Protein AF-A0A0H5BNP8-F1 (afdb_monomer)

Solvent-accessible surface area (backbone atoms only — not comparable to full-atom values): 6324 Å² total; per-residue (Å²): 137,87,85,81,84,82,83,84,77,80,79,80,77,73,72,79,76,81,67,74,66,72,39,82,41,80,44,71,27,26,24,54,96,58,37,46,30,44,75,88,46,75,47,47,47,18,37,86,87,68,43,76,57,88,43,53,93,41,55,52,23,18,34,41,38,38,28,33,41,36,78,88,51,32,32,31,45,75,50,82,74,40,79,77,45,72,37,72,95,64,77,61,84,70,70,76,75,79,79,85,125

Radius of gyration: 22.6 Å; Cα contacts (8 Å, |Δi|>4): 167; chains: 1; bounding box: 43×27×84 Å

Sequence (101 aa):
MVRIALIVALGLQAGAADASGPVRKTYNGGVVDGADVAGRHIIRLLNRDGRPVDVSAFEGQRLRLIGDLLPGDNFIIVDRPLPLGPCAKGRPRVHPRPANA

pLDDT: mean 72.35, std 15.46, range [40.59, 89.12]

Nearest PDB structures (foldseek):
  8s8e-assembly1_i  TM=4.165E-01  e=3.833E+00  Saccharomyces cerevisiae S288C
  8p5d-assembly1_SB0  TM=2.636E-01  e=4.599E+00  Spraguea lophii 42_110

Foldseek 3Di:
DDDDDDDPPPPPPPPPPPADAWDWDWAKFAQAPQFTHDQQDTAQEAEPVRHGDGPVVRHQWIWTFTFTQDPPRYTYGPDDIDTPGGDPPPPRPPPPPPDDD

Structure (mmCIF, N/CA/C/O backbone):
data_AF-A0A0H5BNP8-F1
#
_entry.id   AF-A0A0H5BNP8-F1
#
loop_
_atom_site.group_PDB
_atom_site.id
_atom_site.type_symbol
_atom_site.label_atom_id
_atom_site.label_alt_id
_atom_site.label_comp_id
_atom_site.label_asym_id
_atom_site.label_entity_id
_atom_site.label_seq_id
_atom_site.pdbx_PDB_ins_code
_atom_site.Cartn_x
_atom_site.Cartn_y
_atom_site.Cartn_z
_atom_site.occupancy
_atom_site.B_iso_or_equiv
_atom_site.auth_seq_id
_atom_site.auth_comp_id
_atom_site.auth_asym_id
_atom_site.auth_atom_id
_atom_site.pdbx_PDB_model_num
ATOM 1 N N . MET A 1 1 ? 10.212 -9.246 -71.447 1.00 41.44 1 MET A N 1
ATOM 2 C CA . MET A 1 1 ? 11.147 -8.340 -70.743 1.00 41.44 1 MET A CA 1
ATOM 3 C C . MET A 1 1 ? 10.527 -7.989 -69.398 1.00 41.44 1 MET A C 1
ATOM 5 O O . MET A 1 1 ? 9.499 -7.327 -69.369 1.00 41.44 1 MET A O 1
ATOM 9 N N . VAL A 1 2 ? 11.062 -8.552 -68.313 1.00 40.59 2 VAL A N 1
ATOM 10 C CA . VAL A 1 2 ? 10.504 -8.476 -66.951 1.00 40.59 2 VAL A CA 1
ATOM 11 C C . VAL A 1 2 ? 10.993 -7.184 -66.288 1.00 40.59 2 VAL A C 1
ATOM 13 O O . VAL A 1 2 ? 12.197 -6.973 -66.192 1.00 40.59 2 VAL A O 1
ATOM 16 N N . ARG A 1 3 ? 10.081 -6.307 -65.850 1.00 43.12 3 ARG A N 1
ATOM 17 C CA . ARG A 1 3 ? 10.412 -5.121 -65.041 1.00 43.12 3 ARG A CA 1
ATOM 18 C C . ARG A 1 3 ? 10.259 -5.484 -63.566 1.00 43.12 3 ARG A C 1
ATOM 20 O O . ARG A 1 3 ? 9.141 -5.628 -63.083 1.00 43.12 3 ARG A O 1
ATOM 27 N N . ILE A 1 4 ? 11.389 -5.691 -62.894 1.00 49.81 4 ILE A N 1
ATOM 28 C CA . ILE A 1 4 ? 11.461 -5.986 -61.460 1.00 49.81 4 ILE A CA 1
ATOM 29 C C . ILE A 1 4 ? 11.403 -4.673 -60.669 1.00 49.81 4 ILE A C 1
ATOM 31 O O . ILE A 1 4 ? 11.958 -3.655 -61.076 1.00 49.81 4 ILE A O 1
ATOM 35 N N . ALA A 1 5 ? 10.650 -4.743 -59.576 1.00 56.66 5 ALA A N 1
ATOM 36 C CA . ALA A 1 5 ? 10.191 -3.688 -58.689 1.00 56.66 5 ALA A CA 1
ATOM 37 C C . ALA A 1 5 ? 11.291 -2.963 -57.895 1.00 56.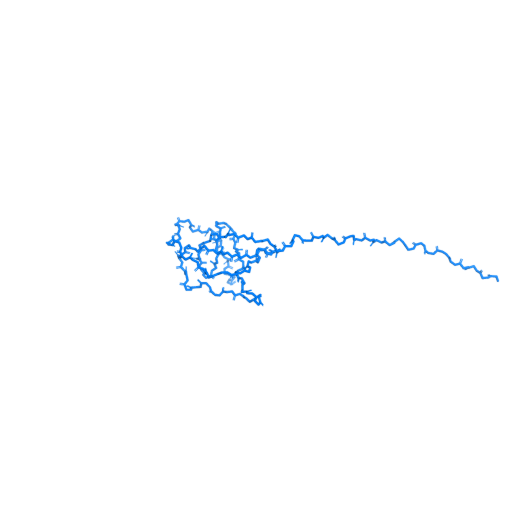66 5 ALA A C 1
ATOM 39 O O . ALA A 1 5 ? 12.371 -3.503 -57.671 1.00 56.66 5 ALA A O 1
ATOM 40 N N . LEU A 1 6 ? 10.936 -1.806 -57.326 1.00 47.22 6 LEU A N 1
ATOM 41 C CA . LEU A 1 6 ? 11.532 -1.351 -56.070 1.00 47.22 6 LEU A CA 1
ATOM 42 C C . LEU A 1 6 ? 10.471 -0.635 -55.218 1.00 47.22 6 LEU A C 1
ATOM 44 O O . LEU A 1 6 ? 10.189 0.544 -55.408 1.00 47.22 6 LEU A O 1
ATOM 48 N N . ILE A 1 7 ? 9.855 -1.372 -54.293 1.00 60.12 7 ILE A N 1
ATOM 49 C CA . ILE A 1 7 ? 9.033 -0.801 -53.220 1.00 60.12 7 ILE A CA 1
ATOM 50 C C . ILE A 1 7 ? 9.990 -0.521 -52.062 1.00 60.12 7 ILE A C 1
ATOM 52 O O . ILE A 1 7 ? 10.491 -1.447 -51.426 1.00 60.12 7 ILE A O 1
ATOM 56 N N . VAL A 1 8 ? 10.282 0.756 -51.819 1.00 55.66 8 VAL A N 1
ATOM 57 C CA . VAL A 1 8 ? 11.063 1.198 -50.659 1.00 55.66 8 VAL A CA 1
ATOM 58 C C . VAL A 1 8 ? 10.161 1.098 -49.431 1.00 55.66 8 VAL A C 1
ATOM 60 O O . VAL A 1 8 ? 9.313 1.955 -49.193 1.00 55.66 8 VAL A O 1
ATOM 63 N N . ALA A 1 9 ? 10.317 0.023 -48.661 1.00 57.22 9 ALA A N 1
ATOM 64 C CA . ALA A 1 9 ? 9.707 -0.094 -47.346 1.00 57.22 9 ALA A CA 1
ATOM 65 C C . ALA A 1 9 ? 10.467 0.820 -46.371 1.00 57.22 9 ALA A C 1
ATOM 67 O O . ALA A 1 9 ? 11.559 0.482 -45.914 1.00 57.22 9 ALA A O 1
ATOM 68 N N . LEU A 1 10 ? 9.908 1.997 -46.067 1.00 54.00 10 LEU A N 1
ATOM 69 C CA . LEU A 1 10 ? 10.365 2.800 -44.934 1.00 54.00 10 LEU A CA 1
ATOM 70 C C . LEU A 1 10 ? 10.021 2.045 -43.645 1.00 54.00 10 LEU A C 1
ATOM 72 O O . LEU A 1 10 ? 8.873 2.023 -43.203 1.00 54.00 10 LEU A O 1
ATOM 76 N N . GLY A 1 11 ? 11.034 1.410 -43.059 1.00 52.53 11 GLY A N 1
ATOM 77 C CA . GLY A 1 11 ? 10.964 0.827 -41.728 1.00 52.53 11 GLY A CA 1
ATOM 78 C C . GLY A 1 11 ? 10.760 1.925 -40.691 1.00 52.53 11 GLY A C 1
ATOM 79 O O . GLY A 1 11 ? 11.694 2.643 -40.338 1.00 52.53 11 GLY A O 1
ATOM 80 N N . LEU A 1 12 ? 9.530 2.048 -40.200 1.00 53.03 12 LEU A N 1
ATOM 81 C CA . LEU A 1 12 ? 9.204 2.840 -39.023 1.00 53.03 12 LEU A CA 1
ATOM 82 C C . LEU A 1 12 ? 9.775 2.106 -37.796 1.00 53.03 12 LEU A C 1
ATOM 84 O O . LEU A 1 12 ? 9.094 1.303 -37.163 1.00 53.03 12 LEU A O 1
ATOM 88 N N . GLN A 1 13 ? 11.054 2.324 -37.479 1.00 54.59 13 GLN A N 1
ATOM 89 C CA . GLN A 1 13 ? 11.604 1.907 -36.189 1.00 54.59 13 GLN A CA 1
ATOM 90 C C . GLN A 1 13 ? 11.084 2.864 -35.117 1.00 54.59 13 GLN A C 1
ATOM 92 O O . GLN A 1 13 ? 11.713 3.869 -34.789 1.00 54.59 13 GLN A O 1
ATOM 97 N N . ALA A 1 14 ? 9.903 2.554 -34.585 1.00 56.69 14 ALA A N 1
ATOM 98 C CA . ALA A 1 14 ? 9.486 3.064 -33.293 1.00 56.69 14 ALA A CA 1
ATOM 99 C C . ALA A 1 14 ? 10.447 2.477 -32.251 1.00 56.69 14 ALA A C 1
ATOM 101 O O . ALA A 1 14 ? 10.324 1.313 -31.872 1.00 56.69 14 ALA A O 1
ATOM 102 N N . GLY A 1 15 ? 11.457 3.254 -31.850 1.00 54.22 15 GLY A N 1
ATOM 103 C CA . GLY A 1 15 ? 12.282 2.909 -30.699 1.00 54.22 15 GLY A CA 1
ATOM 104 C C . GLY A 1 15 ? 11.360 2.653 -29.514 1.00 54.22 15 GLY A C 1
ATOM 105 O O . GLY A 1 15 ? 10.459 3.454 -29.256 1.00 54.22 15 GLY A O 1
ATOM 106 N N . ALA A 1 16 ? 11.535 1.511 -28.850 1.00 56.41 16 ALA A N 1
ATOM 107 C CA . ALA A 1 16 ? 10.821 1.214 -27.622 1.00 56.41 16 ALA A CA 1
ATOM 108 C C . ALA A 1 16 ? 11.059 2.385 -26.665 1.00 56.41 16 ALA A C 1
ATOM 110 O O . ALA A 1 16 ? 12.187 2.634 -26.248 1.00 56.41 16 ALA A O 1
ATOM 111 N N . ALA A 1 17 ? 10.014 3.159 -26.383 1.00 59.19 17 ALA A N 1
ATOM 112 C CA . ALA A 1 17 ? 10.071 4.104 -25.291 1.00 59.19 17 ALA A CA 1
ATOM 113 C C . ALA A 1 17 ? 10.248 3.252 -24.033 1.00 59.19 17 ALA A C 1
ATOM 115 O O . ALA A 1 17 ? 9.342 2.488 -23.694 1.00 59.19 17 ALA A O 1
ATOM 116 N N . ASP A 1 18 ? 11.417 3.326 -23.396 1.00 56.16 18 ASP A N 1
ATOM 117 C CA . ASP A 1 18 ? 11.649 2.764 -22.069 1.00 56.16 18 ASP A CA 1
ATOM 118 C C . ASP A 1 18 ? 10.632 3.404 -21.119 1.00 56.16 18 ASP A C 1
ATOM 120 O O . ASP A 1 18 ? 10.830 4.492 -20.572 1.00 56.16 18 ASP A O 1
ATOM 124 N N . ALA A 1 19 ? 9.470 2.766 -20.986 1.00 60.81 19 ALA A N 1
ATOM 125 C CA . ALA A 1 19 ? 8.485 3.135 -19.994 1.00 60.81 19 ALA A CA 1
ATOM 126 C C . ALA A 1 19 ? 9.182 3.043 -18.637 1.00 60.81 19 ALA A C 1
ATOM 128 O O . ALA A 1 19 ? 9.784 2.014 -18.330 1.00 60.81 19 ALA A O 1
ATOM 129 N N . SER A 1 20 ? 9.127 4.132 -17.860 1.00 65.75 20 SER A N 1
ATOM 130 C CA . SER A 1 20 ? 9.719 4.232 -16.523 1.00 65.75 20 SER A CA 1
ATOM 131 C C . SER A 1 20 ? 9.548 2.914 -15.768 1.00 65.75 20 SER A C 1
ATOM 133 O O . SER A 1 20 ? 8.425 2.538 -15.425 1.00 65.75 20 SER A O 1
ATOM 135 N N . GLY A 1 21 ? 10.658 2.209 -15.539 1.00 68.81 21 GLY A N 1
ATOM 136 C CA . GLY A 1 21 ? 10.663 0.951 -14.802 1.00 68.81 21 GLY A CA 1
ATOM 137 C C . GLY A 1 21 ? 10.161 1.122 -13.361 1.00 68.81 21 GLY A C 1
ATOM 138 O O . GLY A 1 21 ? 9.937 2.250 -12.908 1.00 68.81 21 GLY A O 1
ATOM 139 N N . PRO A 1 22 ? 9.986 0.016 -12.618 1.00 76.38 22 PRO A N 1
ATOM 140 C CA . PRO A 1 22 ? 9.534 0.052 -11.230 1.00 76.38 22 PRO A CA 1
ATOM 141 C C . PRO A 1 22 ? 10.413 0.970 -10.376 1.00 76.38 22 PRO A C 1
ATOM 143 O O . PRO A 1 22 ? 11.637 0.825 -10.357 1.00 76.38 22 PRO A O 1
ATOM 146 N N . VAL A 1 23 ? 9.801 1.906 -9.646 1.00 82.56 23 VAL A N 1
ATOM 147 C CA . VAL A 1 23 ? 10.540 2.841 -8.787 1.00 82.56 23 VAL A CA 1
ATOM 148 C C . VAL A 1 23 ? 10.285 2.521 -7.323 1.00 82.56 23 VAL A C 1
ATOM 150 O O . VAL A 1 23 ? 9.165 2.672 -6.832 1.00 82.56 23 VAL A O 1
ATOM 153 N N . ARG A 1 24 ? 11.347 2.161 -6.593 1.00 84.75 24 ARG A N 1
ATOM 154 C CA . ARG A 1 24 ? 11.292 1.975 -5.138 1.00 84.75 24 ARG A CA 1
ATOM 155 C C . ARG A 1 24 ? 10.892 3.286 -4.466 1.00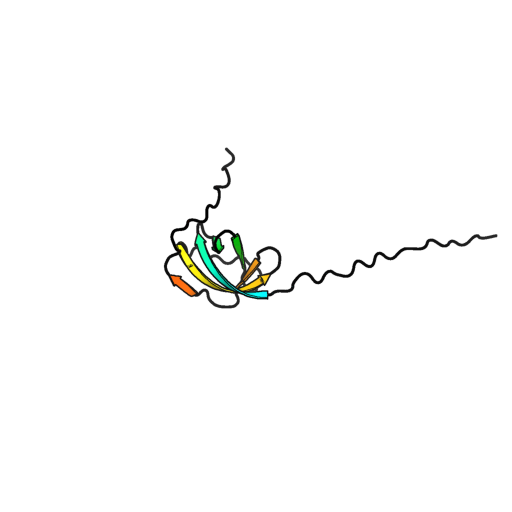 84.75 24 ARG A C 1
ATOM 157 O O . ARG A 1 24 ? 11.601 4.292 -4.568 1.00 84.75 24 ARG A O 1
ATOM 164 N N . LYS A 1 25 ? 9.769 3.284 -3.755 1.00 84.31 25 LYS A N 1
ATOM 165 C CA . LYS A 1 25 ? 9.248 4.444 -3.030 1.00 84.31 25 LYS A CA 1
ATOM 166 C C . LYS A 1 25 ? 8.780 4.044 -1.636 1.00 84.31 25 LYS A C 1
ATOM 168 O O . LYS A 1 25 ? 8.272 2.951 -1.401 1.00 84.31 25 LYS A O 1
ATOM 173 N N . THR A 1 26 ? 8.958 4.973 -0.702 1.00 84.12 26 THR A N 1
ATOM 174 C CA . THR A 1 26 ? 8.184 4.975 0.540 1.00 84.12 26 THR A CA 1
ATOM 175 C C . THR A 1 26 ? 6.939 5.800 0.292 1.00 84.12 26 THR A C 1
ATOM 177 O O . THR A 1 26 ? 7.014 6.908 -0.241 1.00 84.12 26 THR A O 1
ATOM 180 N N . TYR A 1 27 ? 5.811 5.259 0.699 1.00 77.12 27 TYR A N 1
ATOM 181 C CA . TYR A 1 27 ? 4.507 5.822 0.470 1.00 77.12 27 TYR A CA 1
ATOM 182 C C . TYR A 1 27 ? 3.758 5.923 1.801 1.00 77.12 27 TYR A C 1
ATOM 184 O O . TYR A 1 27 ? 3.819 5.009 2.618 1.00 77.12 27 TYR A O 1
ATOM 192 N N . ASN A 1 28 ? 3.083 7.050 2.037 1.00 84.50 28 ASN A N 1
ATOM 193 C CA . ASN A 1 28 ? 2.318 7.281 3.262 1.00 84.50 28 ASN A CA 1
ATOM 194 C C . ASN A 1 28 ? 0.877 7.654 2.898 1.00 84.50 28 ASN A C 1
ATOM 196 O O . ASN A 1 28 ? 0.620 8.814 2.560 1.00 84.50 28 ASN A O 1
ATOM 200 N N . GLY A 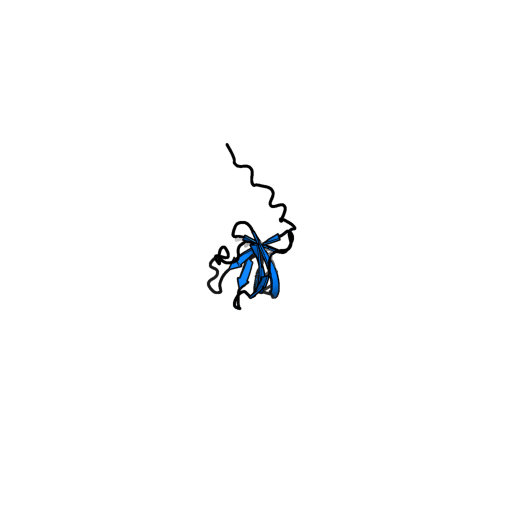1 29 ? -0.036 6.691 2.990 1.00 81.88 29 GLY A N 1
ATOM 201 C CA . GLY A 1 29 ? -1.455 6.837 2.659 1.00 81.88 29 GLY A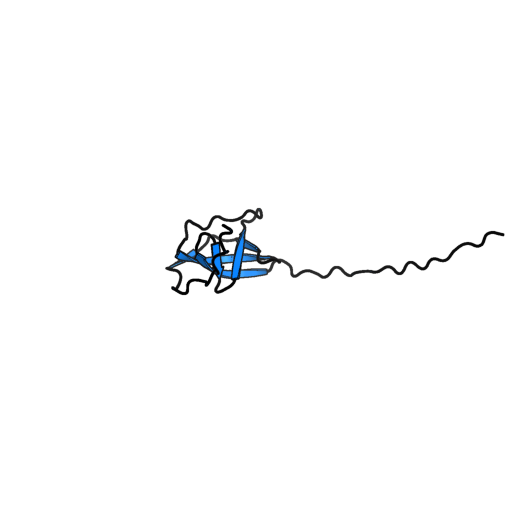 CA 1
ATOM 202 C C . GLY A 1 29 ? -2.351 6.662 3.879 1.00 81.88 29 GLY A C 1
ATOM 203 O O . GLY A 1 29 ? -1.901 6.231 4.939 1.00 81.88 29 GLY A O 1
ATOM 204 N N . GLY A 1 30 ? -3.606 7.069 3.757 1.00 84.56 30 GLY A N 1
ATOM 205 C CA . GLY A 1 30 ? -4.671 6.748 4.698 1.00 84.56 30 GLY A CA 1
ATOM 206 C C . GLY A 1 30 ? -5.647 5.777 4.063 1.00 84.56 30 GLY A C 1
ATOM 207 O O . GLY A 1 30 ? -5.993 5.956 2.899 1.00 84.56 30 GLY A O 1
ATOM 208 N N . VAL A 1 31 ? -6.106 4.781 4.813 1.00 84.31 31 VAL A N 1
ATOM 209 C CA . VAL A 1 31 ? -7.120 3.850 4.313 1.00 84.31 31 VAL A CA 1
ATOM 210 C C . VAL A 1 31 ? -8.509 4.424 4.566 1.00 84.31 31 VAL A C 1
ATOM 212 O O . VAL A 1 31 ? -8.847 4.755 5.707 1.00 84.31 31 VAL A O 1
ATOM 215 N N . VAL A 1 32 ? -9.279 4.578 3.491 1.00 77.12 32 VAL A N 1
ATOM 216 C CA . VAL A 1 32 ? -10.647 5.102 3.487 1.00 77.12 32 VAL A CA 1
ATOM 217 C C . VAL A 1 32 ? -11.486 4.276 2.517 1.00 77.12 32 VAL A C 1
ATOM 219 O O . VAL A 1 32 ? -11.101 4.106 1.360 1.00 77.12 32 VAL A O 1
ATOM 222 N N . ASP A 1 33 ? -12.635 3.786 2.977 1.00 74.75 33 ASP A N 1
ATOM 223 C CA . ASP A 1 33 ? -13.569 2.961 2.200 1.00 74.75 33 ASP A CA 1
ATOM 224 C C . ASP A 1 33 ? -12.896 1.703 1.606 1.00 74.75 33 ASP A C 1
ATOM 226 O O . ASP A 1 33 ? -13.185 1.288 0.482 1.00 74.75 33 ASP A O 1
ATOM 230 N N . GLY A 1 34 ? -11.951 1.099 2.341 1.00 70.06 34 GLY A N 1
ATOM 231 C CA . GLY A 1 34 ? -11.186 -0.071 1.892 1.00 70.06 34 GLY A CA 1
ATOM 232 C C . GLY A 1 34 ? -10.147 0.215 0.801 1.00 70.06 34 GLY A C 1
ATOM 233 O O . GLY A 1 34 ? -9.540 -0.721 0.279 1.00 70.06 34 GLY A O 1
ATOM 234 N N . ALA A 1 35 ? -9.915 1.484 0.459 1.00 74.06 35 ALA A N 1
ATOM 235 C CA . ALA A 1 35 ? -8.882 1.912 -0.473 1.00 74.06 35 ALA A CA 1
ATOM 236 C C . ALA A 1 35 ? -7.796 2.710 0.248 1.00 74.06 35 ALA A C 1
ATOM 238 O O . ALA A 1 35 ? -8.070 3.515 1.135 1.00 74.06 35 ALA A O 1
ATOM 239 N N . ASP A 1 36 ? -6.548 2.522 -0.164 1.00 73.81 36 ASP A N 1
ATOM 240 C CA . ASP A 1 36 ? -5.458 3.359 0.309 1.00 73.81 36 ASP A CA 1
ATOM 241 C C . ASP A 1 36 ? -5.375 4.656 -0.521 1.00 73.81 36 ASP A C 1
ATOM 243 O O . ASP A 1 36 ? -5.356 4.652 -1.758 1.00 73.81 36 ASP A O 1
ATOM 247 N N . VAL A 1 37 ? -5.361 5.785 0.189 1.00 70.94 37 VAL A N 1
ATOM 248 C CA . VAL A 1 37 ? -5.396 7.130 -0.380 1.00 70.94 37 VAL A CA 1
ATOM 249 C C . VAL A 1 37 ? -4.217 7.959 0.119 1.00 70.94 37 VAL A C 1
ATOM 251 O O . VAL A 1 37 ? -4.141 8.328 1.294 1.00 70.94 37 VAL A O 1
ATOM 254 N N . ALA A 1 38 ? -3.326 8.367 -0.783 1.00 67.12 38 ALA A N 1
ATOM 255 C CA . ALA A 1 38 ? -2.318 9.386 -0.496 1.00 67.12 38 ALA A CA 1
ATOM 256 C C . ALA A 1 38 ? -2.799 10.739 -0.978 1.00 67.12 38 ALA A C 1
ATOM 258 O O . ALA A 1 38 ? -2.673 11.117 -2.149 1.00 67.12 38 ALA A O 1
ATOM 259 N N . GLY A 1 39 ? -3.322 11.514 -0.035 1.00 66.94 39 GLY A N 1
ATOM 260 C CA . GLY A 1 39 ? -3.809 12.855 -0.312 1.00 66.94 39 GLY A CA 1
ATOM 261 C C . GLY A 1 39 ? -5.014 12.829 -1.251 1.00 66.94 39 GLY A C 1
ATOM 262 O O . GLY A 1 39 ? -6.144 12.728 -0.787 1.00 66.94 39 GLY A O 1
ATOM 263 N N . ARG A 1 40 ? -4.779 12.972 -2.563 1.00 64.00 40 ARG A N 1
ATOM 264 C CA . ARG A 1 40 ?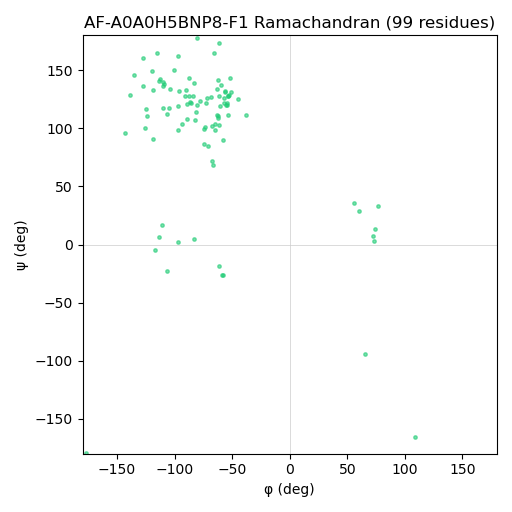 -5.826 13.052 -3.604 1.00 64.00 40 ARG A CA 1
ATOM 265 C C . ARG A 1 40 ? -5.809 11.911 -4.624 1.00 64.00 40 ARG A C 1
ATOM 267 O O . ARG A 1 40 ? -6.699 11.877 -5.465 1.00 64.00 40 ARG A O 1
ATOM 274 N N . HIS A 1 41 ? -4.826 11.016 -4.569 1.00 69.31 41 HIS A N 1
ATOM 275 C CA . HIS A 1 41 ? -4.708 9.910 -5.519 1.00 69.31 41 HIS A CA 1
ATOM 276 C C . HIS A 1 41 ? -5.002 8.588 -4.818 1.00 69.31 41 HIS A C 1
ATOM 278 O O . HIS A 1 41 ? -4.549 8.364 -3.694 1.00 69.31 41 HIS A O 1
ATOM 284 N N . ILE A 1 42 ? -5.777 7.742 -5.493 1.00 76.75 42 ILE A N 1
ATOM 285 C CA . ILE A 1 42 ? -6.041 6.368 -5.076 1.00 76.75 42 ILE A CA 1
ATOM 286 C C . ILE A 1 42 ? -4.952 5.512 -5.707 1.00 76.75 42 ILE A C 1
ATOM 288 O O . ILE A 1 42 ? -4.813 5.512 -6.929 1.00 76.75 42 ILE A O 1
ATOM 292 N N . ILE A 1 43 ? -4.184 4.806 -4.882 1.00 79.94 43 ILE A N 1
ATOM 293 C CA . ILE A 1 43 ? -3.134 3.908 -5.360 1.00 79.94 43 ILE A CA 1
ATOM 294 C C . ILE A 1 43 ? -3.618 2.472 -5.226 1.00 79.94 43 ILE A C 1
ATOM 296 O O . ILE A 1 43 ? -4.140 2.064 -4.186 1.00 79.94 43 ILE A O 1
ATOM 300 N N . ARG A 1 44 ? -3.428 1.675 -6.280 1.00 84.69 44 ARG A N 1
ATOM 301 C CA . ARG A 1 44 ? -3.766 0.256 -6.240 1.00 84.69 44 ARG A CA 1
ATOM 302 C C . ARG A 1 44 ? -2.640 -0.521 -5.577 1.00 84.69 44 ARG A C 1
ATOM 304 O O . ARG A 1 44 ? -1.580 -0.722 -6.164 1.00 84.69 44 ARG A O 1
ATOM 311 N N . LEU A 1 45 ? -2.884 -0.971 -4.354 1.00 86.31 45 LEU A N 1
ATOM 312 C CA . LEU A 1 45 ? -1.930 -1.781 -3.609 1.00 86.31 45 LEU A CA 1
ATOM 313 C C . LEU A 1 45 ? -1.950 -3.227 -4.095 1.00 86.31 45 LEU A C 1
ATOM 315 O O . LEU A 1 45 ? -2.995 -3.879 -4.079 1.00 86.31 45 LEU A O 1
ATOM 319 N N . LEU A 1 46 ? -0.788 -3.722 -4.509 1.00 88.88 46 LEU A N 1
ATOM 320 C CA . LEU A 1 46 ? -0.581 -5.081 -4.989 1.00 88.88 46 LEU A CA 1
ATOM 321 C C . LEU A 1 46 ? 0.434 -5.812 -4.103 1.00 88.88 46 LEU A C 1
ATOM 323 O O . LEU A 1 46 ? 1.355 -5.208 -3.552 1.00 88.88 46 LEU A O 1
ATOM 327 N N . ASN A 1 47 ? 0.289 -7.126 -3.973 1.00 88.06 47 ASN A N 1
ATOM 328 C CA . ASN A 1 47 ? 1.318 -7.984 -3.399 1.00 88.06 47 ASN A CA 1
ATOM 329 C C . ASN A 1 47 ? 2.403 -8.290 -4.456 1.00 88.06 47 ASN A C 1
ATOM 331 O O . ASN A 1 47 ? 2.288 -7.887 -5.616 1.00 88.06 47 ASN A O 1
ATOM 335 N N . ARG A 1 48 ? 3.454 -9.032 -4.081 1.00 86.06 48 ARG A N 1
ATOM 336 C CA . ARG A 1 48 ? 4.506 -9.451 -5.033 1.00 86.06 48 ARG A CA 1
ATOM 337 C C . ARG A 1 48 ? 3.991 -10.272 -6.216 1.00 86.06 48 ARG A C 1
ATOM 339 O O . ARG A 1 48 ? 4.611 -10.232 -7.271 1.00 86.06 48 ARG A O 1
ATOM 346 N N . ASP A 1 49 ? 2.876 -10.978 -6.054 1.00 87.50 49 ASP A N 1
ATOM 347 C CA . ASP A 1 49 ? 2.234 -11.759 -7.117 1.00 87.50 49 ASP A CA 1
ATOM 348 C C . ASP A 1 49 ? 1.326 -10.902 -8.020 1.00 87.50 49 ASP A C 1
ATOM 350 O O . ASP A 1 49 ? 0.614 -11.436 -8.870 1.00 87.50 49 ASP A O 1
ATOM 354 N N . GLY A 1 50 ? 1.292 -9.578 -7.819 1.00 85.19 50 GLY A N 1
ATOM 355 C CA . GLY A 1 50 ? 0.444 -8.654 -8.573 1.00 85.19 50 GLY A CA 1
ATOM 356 C C . GLY A 1 50 ? -1.041 -8.714 -8.198 1.00 85.19 50 GLY A C 1
ATOM 357 O O . GLY A 1 50 ? -1.879 -8.177 -8.921 1.00 85.19 50 GLY A O 1
ATOM 358 N N . ARG A 1 51 ? -1.397 -9.364 -7.086 1.00 88.12 51 ARG A N 1
ATOM 359 C CA . ARG A 1 51 ? -2.777 -9.447 -6.590 1.00 88.12 51 ARG A CA 1
ATOM 360 C C . ARG A 1 51 ? -3.110 -8.252 -5.702 1.00 88.12 51 ARG A C 1
ATOM 362 O O . ARG A 1 51 ? -2.247 -7.836 -4.931 1.00 88.12 51 ARG A O 1
ATOM 369 N N . PRO A 1 52 ? -4.346 -7.726 -5.758 1.00 87.69 52 PRO A N 1
ATOM 370 C CA . PRO A 1 52 ? -4.763 -6.641 -4.882 1.00 87.69 52 PRO A CA 1
ATOM 371 C C . PRO A 1 52 ? -4.651 -7.049 -3.413 1.00 87.69 52 PRO A C 1
ATOM 373 O O . PRO A 1 52 ? -5.008 -8.167 -3.037 1.00 87.69 52 PRO A O 1
ATOM 376 N N . VAL A 1 53 ? -4.141 -6.133 -2.597 1.00 85.31 53 VAL A N 1
ATOM 377 C CA . VAL A 1 53 ? -4.035 -6.303 -1.147 1.00 85.31 53 VAL A CA 1
ATOM 378 C C . VAL A 1 53 ? -5.291 -5.748 -0.497 1.00 85.31 53 VAL A C 1
ATOM 380 O O . VAL A 1 53 ? -5.656 -4.599 -0.738 1.00 85.31 53 VAL A O 1
ATOM 383 N N . ASP A 1 54 ? -5.925 -6.561 0.344 1.00 85.00 54 ASP A N 1
ATOM 384 C CA . ASP A 1 54 ? -6.996 -6.090 1.212 1.00 85.00 54 ASP A CA 1
ATOM 385 C C . ASP A 1 54 ? -6.405 -5.243 2.344 1.00 85.00 54 ASP A C 1
ATOM 387 O O . ASP A 1 54 ? -5.539 -5.700 3.095 1.00 85.00 54 ASP A O 1
ATOM 391 N N . VAL A 1 55 ? -6.847 -3.989 2.438 1.00 83.38 55 VAL A N 1
ATOM 392 C CA . VAL A 1 55 ? -6.401 -3.046 3.474 1.00 83.38 55 VAL A CA 1
ATOM 393 C C . VAL A 1 55 ? -7.509 -2.659 4.444 1.00 83.38 55 VAL A C 1
ATOM 395 O O . VAL A 1 55 ? -7.274 -1.838 5.326 1.00 83.38 55 VAL A O 1
ATOM 398 N N . SER A 1 56 ? -8.684 -3.288 4.359 1.00 82.50 56 SER A N 1
ATOM 399 C CA . SER A 1 56 ? -9.825 -3.003 5.236 1.00 82.50 56 SER A CA 1
ATOM 400 C C . SER A 1 56 ? -9.506 -3.193 6.722 1.00 82.50 56 SER A C 1
ATOM 402 O O . SER A 1 56 ? -10.075 -2.509 7.568 1.00 82.50 56 SER A O 1
ATOM 404 N N . ALA A 1 57 ? -8.539 -4.052 7.062 1.00 84.25 57 ALA A N 1
ATOM 405 C CA . ALA A 1 57 ? -8.042 -4.203 8.434 1.00 84.25 57 ALA A CA 1
ATOM 406 C C . ALA A 1 57 ? -7.400 -2.925 9.018 1.00 84.25 57 ALA A C 1
ATOM 408 O O . ALA A 1 57 ? -7.249 -2.809 10.234 1.00 84.25 57 ALA A O 1
ATOM 409 N N . PHE A 1 58 ? -7.021 -1.973 8.166 1.00 85.00 58 PHE A N 1
ATOM 410 C CA . PHE A 1 58 ? -6.376 -0.714 8.530 1.00 85.00 58 PHE A CA 1
ATOM 411 C C . PHE A 1 58 ? -7.283 0.501 8.295 1.00 85.00 58 PHE A C 1
ATOM 413 O O . PHE A 1 58 ? -6.793 1.628 8.248 1.00 85.00 58 PHE A O 1
ATOM 420 N N . GLU A 1 59 ? -8.593 0.292 8.142 1.00 84.62 59 GLU A N 1
ATOM 421 C CA . GLU A 1 59 ? -9.567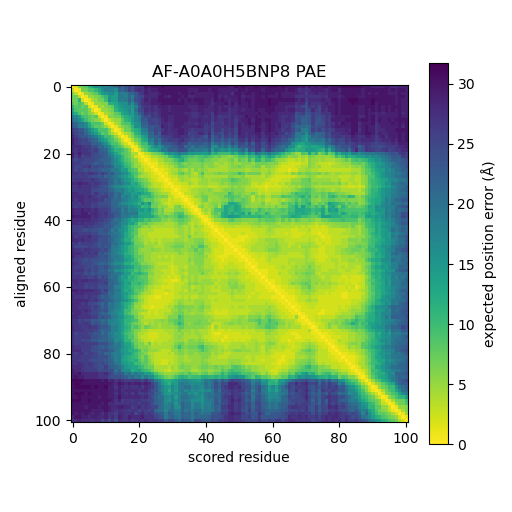 1.357 7.898 1.00 84.62 59 GLU A CA 1
ATOM 422 C C . GLU A 1 59 ? -9.433 2.502 8.917 1.00 84.62 59 GLU A C 1
ATOM 424 O O . GLU A 1 59 ? -9.337 2.292 10.131 1.00 84.62 59 GLU A O 1
ATOM 429 N N . GLY A 1 60 ? -9.387 3.740 8.419 1.00 84.44 60 GLY A N 1
ATOM 430 C CA . GLY A 1 60 ? -9.203 4.932 9.246 1.00 84.44 60 GLY A CA 1
ATOM 431 C C . GLY A 1 60 ? -7.788 5.112 9.805 1.00 84.44 60 GLY A C 1
ATOM 432 O O . GLY A 1 60 ? -7.546 6.074 10.541 1.00 84.44 60 GLY A O 1
ATOM 433 N N . GLN A 1 61 ? -6.837 4.242 9.458 1.00 85.25 61 GLN A N 1
ATOM 434 C CA . GLN A 1 61 ? -5.432 4.371 9.832 1.00 85.25 61 GLN A CA 1
ATOM 435 C C . GLN A 1 61 ? -4.600 4.938 8.686 1.00 85.25 61 GLN A C 1
ATOM 437 O O . GLN A 1 61 ? -4.871 4.737 7.502 1.00 85.25 61 GLN A O 1
ATOM 442 N N . ARG A 1 62 ? -3.544 5.656 9.061 1.00 86.94 62 ARG A N 1
ATOM 443 C CA . ARG A 1 62 ? -2.477 6.053 8.155 1.00 86.94 62 ARG A CA 1
ATOM 444 C C . ARG A 1 62 ? -1.433 4.948 8.117 1.00 86.94 62 ARG A C 1
ATOM 446 O O . ARG A 1 62 ? -0.926 4.557 9.165 1.00 86.94 62 ARG A O 1
ATOM 453 N N . LEU A 1 63 ? -1.076 4.488 6.929 1.00 87.62 63 LEU A N 1
ATOM 454 C CA . LEU A 1 63 ? -0.071 3.461 6.710 1.00 87.62 63 LEU A CA 1
ATOM 455 C C . LEU A 1 63 ? 1.178 4.057 6.074 1.00 87.62 63 LEU A C 1
ATOM 457 O O . LEU A 1 63 ? 1.105 4.883 5.164 1.00 87.62 63 LEU A O 1
ATOM 461 N N . ARG A 1 64 ? 2.335 3.589 6.534 1.00 86.56 64 ARG A N 1
ATOM 462 C CA . ARG A 1 64 ? 3.600 3.687 5.814 1.00 86.56 64 ARG A CA 1
ATOM 463 C C . ARG A 1 64 ? 3.835 2.377 5.080 1.00 86.56 64 ARG A C 1
ATOM 465 O O . ARG A 1 64 ? 3.957 1.323 5.703 1.00 86.56 64 ARG A O 1
ATOM 472 N N . LEU A 1 65 ? 3.922 2.470 3.762 1.00 87.69 65 LEU A N 1
ATOM 473 C CA . LEU A 1 65 ? 4.181 1.370 2.847 1.00 87.69 65 LEU A CA 1
ATOM 474 C C . LEU A 1 65 ? 5.542 1.583 2.188 1.00 87.69 65 LEU A C 1
ATOM 476 O O . LEU A 1 65 ? 5.921 2.703 1.841 1.00 87.69 65 LEU A O 1
ATOM 480 N N . ILE A 1 66 ? 6.286 0.501 2.012 1.00 88.31 66 ILE A N 1
ATOM 481 C CA . ILE A 1 66 ? 7.517 0.491 1.225 1.00 88.31 66 ILE A CA 1
ATOM 482 C C . ILE A 1 66 ? 7.273 -0.492 0.090 1.00 88.31 66 ILE A C 1
ATOM 484 O O . ILE A 1 66 ? 6.726 -1.578 0.300 1.00 88.31 66 ILE A O 1
ATOM 488 N N . GLY A 1 6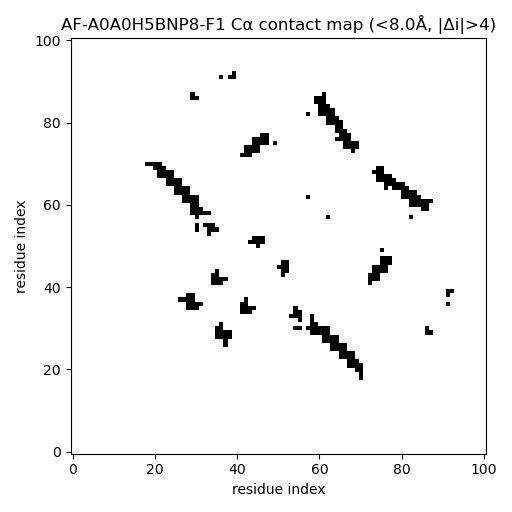7 ? 7.611 -0.077 -1.123 1.00 88.75 67 GLY A N 1
ATOM 489 C CA . GLY A 1 67 ? 7.207 -0.807 -2.309 1.00 88.75 67 GLY A CA 1
ATOM 490 C C . GLY A 1 67 ? 7.749 -0.224 -3.595 1.00 88.75 67 GLY A C 1
ATOM 491 O O . GLY A 1 67 ? 8.475 0.773 -3.593 1.00 88.75 67 GLY A O 1
ATOM 492 N N . ASP A 1 68 ? 7.389 -0.870 -4.691 1.00 88.88 68 ASP A N 1
ATOM 493 C CA . ASP A 1 68 ? 7.728 -0.443 -6.038 1.00 88.88 68 ASP A CA 1
ATOM 494 C C . ASP A 1 68 ? 6.487 0.166 -6.696 1.00 88.88 68 ASP A C 1
ATOM 496 O O . ASP A 1 68 ? 5.467 -0.504 -6.871 1.00 88.88 68 ASP A O 1
ATOM 500 N N . LEU A 1 69 ? 6.570 1.453 -7.037 1.00 85.19 69 LEU A N 1
ATOM 501 C CA . LEU A 1 69 ? 5.547 2.138 -7.817 1.00 85.19 69 LEU A CA 1
ATOM 502 C C . LEU A 1 69 ? 5.756 1.795 -9.293 1.00 85.19 69 LEU A C 1
ATOM 504 O O . LEU A 1 69 ? 6.816 2.065 -9.864 1.00 85.19 69 LEU A O 1
ATOM 508 N N . LEU A 1 70 ? 4.738 1.190 -9.885 1.00 84.44 70 LEU A N 1
ATOM 509 C CA . LEU A 1 70 ? 4.664 0.827 -11.288 1.00 84.44 70 LEU A CA 1
ATOM 510 C C . LEU A 1 70 ? 3.895 1.891 -12.083 1.00 84.44 70 LEU A C 1
ATOM 512 O O . LEU A 1 70 ? 3.107 2.653 -11.510 1.00 84.44 70 LEU A O 1
ATOM 516 N N . PRO A 1 71 ? 4.042 1.896 -13.418 1.00 80.19 71 PRO A N 1
ATOM 517 C CA . PRO A 1 71 ? 3.148 2.640 -14.293 1.00 80.19 71 PRO A CA 1
ATOM 518 C C . PRO A 1 71 ? 1.665 2.321 -14.025 1.00 80.19 71 PRO A C 1
ATOM 520 O O . PRO A 1 71 ? 1.294 1.179 -13.737 1.00 80.19 71 PRO A O 1
ATOM 523 N N . GLY A 1 72 ? 0.811 3.342 -14.140 1.00 78.88 72 GLY A N 1
ATOM 524 C CA . GLY A 1 72 ? -0.638 3.207 -13.957 1.00 78.88 72 GLY A CA 1
ATOM 525 C C . GLY A 1 72 ? -1.098 3.104 -12.499 1.00 78.88 72 GLY A C 1
ATOM 526 O O . GLY A 1 72 ? -2.059 2.390 -12.230 1.00 78.88 72 GLY A O 1
ATOM 527 N N . ASP 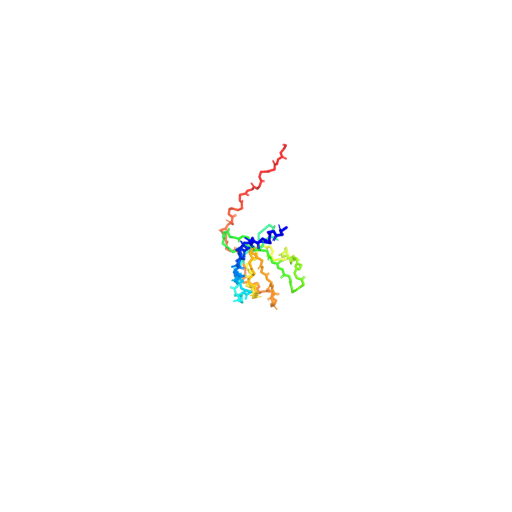A 1 73 ? -0.405 3.780 -11.574 1.00 78.88 73 ASP A N 1
ATOM 528 C CA . ASP A 1 73 ? -0.777 3.910 -10.153 1.00 78.88 73 ASP A CA 1
ATOM 529 C C . ASP A 1 73 ? -0.866 2.581 -9.379 1.00 78.88 73 ASP A C 1
ATOM 531 O O . ASP A 1 73 ? -1.608 2.453 -8.401 1.00 78.88 73 ASP A O 1
ATOM 535 N N . ASN A 1 74 ? -0.080 1.582 -9.793 1.00 84.56 74 ASN A N 1
ATOM 536 C CA . ASN A 1 74 ? 0.032 0.309 -9.084 1.00 84.56 74 ASN A CA 1
ATOM 537 C C . ASN A 1 74 ? 1.249 0.330 -8.158 1.00 84.56 74 ASN A C 1
ATOM 539 O O . ASN A 1 74 ? 2.346 0.683 -8.581 1.00 84.56 74 ASN A O 1
ATOM 543 N N . PHE A 1 75 ? 1.085 -0.088 -6.910 1.00 86.00 75 PHE A N 1
ATOM 544 C CA . PHE A 1 75 ? 2.157 -0.101 -5.921 1.00 86.00 75 PHE A CA 1
ATOM 545 C C . PHE A 1 75 ? 2.322 -1.502 -5.345 1.00 86.00 75 PHE A C 1
ATOM 547 O O . PHE A 1 75 ? 1.455 -1.989 -4.619 1.00 86.00 75 PHE A O 1
ATOM 554 N N . ILE A 1 76 ? 3.437 -2.153 -5.675 1.00 89.12 76 ILE A N 1
ATOM 555 C CA . ILE A 1 76 ? 3.773 -3.474 -5.145 1.00 89.12 76 ILE A CA 1
ATOM 556 C C . ILE A 1 76 ? 4.388 -3.300 -3.765 1.00 89.12 76 ILE A C 1
ATOM 558 O O . ILE A 1 76 ? 5.492 -2.775 -3.631 1.00 89.12 76 ILE A O 1
ATOM 562 N N . ILE A 1 77 ? 3.695 -3.779 -2.740 1.00 87.69 77 ILE A N 1
ATOM 563 C CA . ILE A 1 77 ? 4.188 -3.766 -1.368 1.00 87.69 77 ILE A CA 1
ATOM 564 C C . ILE A 1 77 ? 5.315 -4.796 -1.231 1.00 87.69 77 ILE A C 1
ATOM 566 O O . ILE A 1 77 ? 5.139 -5.976 -1.542 1.00 87.69 77 ILE A O 1
ATOM 570 N N . VAL A 1 78 ? 6.474 -4.357 -0.738 1.00 87.56 78 VAL A N 1
ATOM 571 C CA . VAL A 1 78 ? 7.635 -5.236 -0.498 1.00 87.56 78 VAL A CA 1
ATOM 572 C C . VAL A 1 78 ? 7.878 -5.532 0.977 1.00 87.56 78 VAL A C 1
ATOM 574 O O . VAL A 1 78 ? 8.479 -6.556 1.288 1.00 87.56 78 VAL A O 1
ATOM 577 N N . ASP A 1 79 ? 7.382 -4.668 1.861 1.00 86.62 79 ASP A N 1
ATOM 578 C CA . ASP A 1 79 ? 7.545 -4.747 3.310 1.00 86.62 79 ASP A CA 1
ATOM 579 C C . ASP A 1 79 ? 6.197 -4.670 4.015 1.00 86.62 79 ASP A C 1
ATOM 581 O O . ASP A 1 79 ? 5.203 -4.190 3.472 1.00 86.62 79 ASP A O 1
ATOM 585 N N . ARG A 1 80 ? 6.158 -5.129 5.266 1.00 84.50 80 ARG A N 1
ATOM 586 C CA . ARG A 1 80 ? 4.921 -5.145 6.044 1.00 84.50 80 ARG A CA 1
ATOM 587 C C . ARG A 1 80 ? 4.404 -3.706 6.272 1.00 84.50 80 ARG A C 1
ATOM 589 O O . ARG A 1 80 ? 5.201 -2.850 6.663 1.00 84.50 80 ARG A O 1
ATOM 596 N N . PRO A 1 81 ? 3.096 -3.435 6.076 1.00 85.19 81 PRO A N 1
ATOM 597 C CA . PRO A 1 81 ? 2.518 -2.125 6.357 1.00 85.19 81 PRO A CA 1
ATOM 598 C C . PRO A 1 81 ? 2.759 -1.703 7.804 1.00 85.19 81 PRO A C 1
ATOM 600 O O . PRO A 1 81 ? 2.509 -2.479 8.729 1.00 85.19 81 PRO A O 1
ATOM 603 N N . LEU A 1 82 ? 3.226 -0.470 7.997 1.00 88.44 82 LEU A N 1
ATOM 604 C CA . LEU A 1 82 ? 3.433 0.096 9.324 1.00 88.44 82 LEU A CA 1
ATOM 605 C C . LEU A 1 82 ? 2.344 1.139 9.617 1.00 88.44 82 LEU A C 1
ATOM 607 O O . LEU A 1 82 ? 2.344 2.196 8.979 1.00 88.44 82 LEU A O 1
ATOM 611 N N . PRO A 1 83 ? 1.434 0.889 10.572 1.00 87.31 83 PRO A N 1
ATOM 612 C CA . PRO A 1 83 ? 0.454 1.884 10.978 1.00 87.31 83 PRO A CA 1
ATOM 613 C C . PRO A 1 83 ? 1.139 3.045 11.706 1.00 87.31 83 PRO A C 1
ATOM 615 O O . PRO A 1 83 ? 1.883 2.859 12.665 1.00 87.31 83 PRO A O 1
ATOM 618 N N . LEU A 1 84 ? 0.878 4.262 11.234 1.00 87.38 84 LEU A N 1
ATOM 619 C CA . LEU A 1 84 ? 1.386 5.521 11.782 1.00 87.38 84 LEU A CA 1
ATOM 620 C C . LEU A 1 84 ? 0.384 6.207 12.726 1.00 87.38 84 LEU A C 1
ATOM 622 O O . LEU A 1 84 ? 0.653 7.304 13.211 1.00 87.38 84 LEU A O 1
ATOM 626 N N . GLY A 1 85 ? -0.774 5.588 12.968 1.00 85.44 85 GLY A N 1
ATOM 627 C CA . GLY A 1 85 ? -1.858 6.139 13.781 1.00 85.44 85 GLY A CA 1
ATOM 628 C C . GLY A 1 85 ? -3.078 6.548 12.950 1.00 85.44 85 GLY A C 1
ATOM 629 O O . GLY A 1 85 ? -3.202 6.131 11.797 1.00 85.44 85 GLY A O 1
ATOM 630 N N . PRO A 1 86 ? -4.013 7.326 13.520 1.00 84.25 86 PRO A N 1
ATOM 631 C CA . PRO A 1 86 ? -5.247 7.694 12.837 1.00 84.25 86 PRO A CA 1
ATOM 632 C C . PRO A 1 86 ? -4.965 8.517 11.579 1.00 84.25 86 PRO A C 1
ATOM 634 O O . PRO A 1 86 ? -4.089 9.388 11.557 1.00 84.25 86 PRO A O 1
ATOM 637 N N . CYS A 1 87 ? -5.735 8.262 10.525 1.00 76.19 87 CYS A N 1
ATOM 638 C CA . CYS A 1 87 ? -5.707 9.092 9.336 1.00 76.19 87 CYS A CA 1
ATOM 639 C C . CYS A 1 87 ? -6.134 10.516 9.719 1.00 76.19 87 CYS A C 1
ATOM 641 O O . CYS A 1 87 ? -7.167 10.718 10.364 1.00 76.19 87 CYS A O 1
ATOM 643 N N . ALA A 1 88 ? -5.326 11.519 9.356 1.00 68.25 88 ALA A N 1
ATOM 644 C CA . ALA A 1 88 ? -5.690 12.910 9.594 1.00 68.25 88 ALA A CA 1
ATOM 645 C C . ALA A 1 88 ? -7.047 13.167 8.925 1.00 68.25 88 ALA A C 1
ATOM 647 O O . ALA A 1 88 ? -7.236 12.789 7.769 1.00 68.25 88 ALA A O 1
ATOM 648 N N . LYS A 1 89 ? -7.993 13.775 9.653 1.00 53.91 89 LYS A N 1
ATOM 649 C CA . LYS A 1 89 ? -9.341 14.113 9.168 1.00 53.91 89 LYS A CA 1
ATOM 650 C C . LYS A 1 89 ? -9.282 15.182 8.068 1.00 53.91 89 LYS A C 1
ATOM 652 O O . LYS A 1 89 ? -9.721 16.308 8.249 1.00 53.91 89 LYS A O 1
ATOM 657 N N . GLY A 1 90 ? -8.755 14.828 6.912 1.00 48.75 90 GLY A N 1
ATOM 658 C CA . GLY A 1 90 ? -9.104 15.405 5.634 1.00 48.75 90 GLY A CA 1
ATOM 659 C C . GLY A 1 90 ? -9.648 14.238 4.846 1.00 48.75 90 GLY A C 1
ATOM 660 O O . GLY A 1 90 ? -8.864 13.508 4.250 1.00 48.75 90 GLY A O 1
ATOM 661 N N . ARG A 1 91 ? -10.970 14.012 4.912 1.00 49.09 91 ARG A N 1
ATOM 662 C CA . ARG A 1 91 ? -11.625 13.059 4.012 1.00 49.09 91 ARG A CA 1
ATOM 663 C C . ARG A 1 91 ? -11.066 13.350 2.618 1.00 49.09 91 ARG A C 1
ATOM 665 O O . ARG A 1 91 ? -11.155 14.514 2.200 1.00 49.09 91 ARG A O 1
ATOM 672 N N . PRO A 1 92 ? -10.495 12.377 1.894 1.00 50.38 92 PRO A N 1
ATOM 673 C CA . PRO A 1 92 ? -10.377 12.567 0.468 1.00 50.38 92 PRO A CA 1
ATOM 674 C C . PRO A 1 92 ? -11.797 12.901 0.017 1.00 50.38 92 PRO A C 1
ATOM 676 O O . PRO A 1 92 ? -12.746 12.214 0.403 1.00 50.38 92 PRO A O 1
ATOM 679 N N . ARG A 1 93 ? -11.993 14.000 -0.717 1.00 45.38 93 ARG A N 1
ATOM 680 C CA . ARG A 1 93 ? -13.244 14.161 -1.458 1.00 45.38 93 ARG A CA 1
ATOM 681 C C . ARG A 1 93 ? -13.218 13.100 -2.557 1.00 45.38 93 ARG A C 1
ATOM 683 O O . ARG A 1 93 ? -12.993 13.428 -3.717 1.00 45.38 93 ARG A O 1
ATOM 690 N N . VAL A 1 94 ? -13.386 11.831 -2.190 1.00 50.97 94 VAL A N 1
ATOM 691 C CA . VAL A 1 94 ? -13.874 10.819 -3.109 1.00 50.97 94 VAL A CA 1
ATOM 692 C C . VAL A 1 94 ? -15.249 11.350 -3.464 1.00 50.97 94 VAL A C 1
ATOM 694 O O . VAL A 1 94 ? -16.148 11.391 -2.624 1.00 50.97 94 VAL A O 1
ATOM 697 N N . HIS A 1 95 ? -15.367 11.939 -4.651 1.00 44.88 95 HIS A N 1
ATOM 698 C CA . HIS A 1 95 ? -16.676 12.286 -5.171 1.00 44.88 95 HIS A CA 1
ATOM 699 C C . HIS A 1 95 ? -17.474 10.981 -5.137 1.00 44.88 95 HIS A C 1
ATOM 701 O O . HIS A 1 95 ? -16.989 9.998 -5.709 1.00 44.88 95 HIS A O 1
ATOM 707 N N . PRO A 1 96 ? -18.619 10.916 -4.436 1.00 49.25 96 PRO A N 1
ATOM 708 C CA . PRO A 1 96 ? -19.441 9.724 -4.480 1.00 49.25 96 PRO A CA 1
ATOM 709 C C . PRO A 1 96 ? -19.725 9.456 -5.953 1.00 49.25 96 PRO A C 1
ATOM 711 O O . PRO A 1 96 ? -20.238 10.323 -6.664 1.00 49.25 96 PRO A O 1
ATOM 714 N N . ARG A 1 97 ? -19.303 8.284 -6.436 1.00 53.78 97 ARG A N 1
ATOM 715 C CA . ARG A 1 97 ? -19.704 7.807 -7.755 1.00 53.78 97 ARG A CA 1
ATOM 716 C C . ARG A 1 97 ? -21.235 7.836 -7.730 1.00 53.78 97 ARG A C 1
ATOM 718 O O . ARG A 1 97 ? -21.793 7.216 -6.822 1.00 53.78 97 ARG A O 1
ATOM 725 N N . PRO A 1 98 ? -21.914 8.596 -8.609 1.00 43.09 98 PRO A N 1
ATOM 726 C CA . PRO A 1 98 ? -23.364 8.644 -8.579 1.00 43.09 98 PRO A CA 1
ATOM 727 C C . PRO A 1 98 ? -23.867 7.211 -8.730 1.00 43.09 98 PRO A C 1
ATOM 729 O O . PRO A 1 98 ? -23.495 6.508 -9.673 1.00 43.09 98 PRO A O 1
ATOM 732 N N . ALA A 1 99 ? -24.635 6.757 -7.742 1.00 51.75 99 ALA A N 1
ATOM 733 C CA . ALA A 1 99 ? -25.409 5.542 -7.875 1.00 51.75 99 ALA A CA 1
ATOM 734 C C . ALA A 1 99 ? -26.391 5.808 -9.017 1.00 51.75 99 ALA A C 1
ATOM 736 O O . ALA A 1 99 ? -27.267 6.661 -8.884 1.00 51.75 99 ALA A O 1
ATOM 737 N N . ASN A 1 100 ? -26.183 5.161 -10.164 1.00 50.25 100 ASN A N 1
ATOM 738 C CA . ASN A 1 100 ? -27.194 5.148 -11.211 1.00 50.25 100 ASN A CA 1
ATOM 739 C C . ASN A 1 100 ? -28.424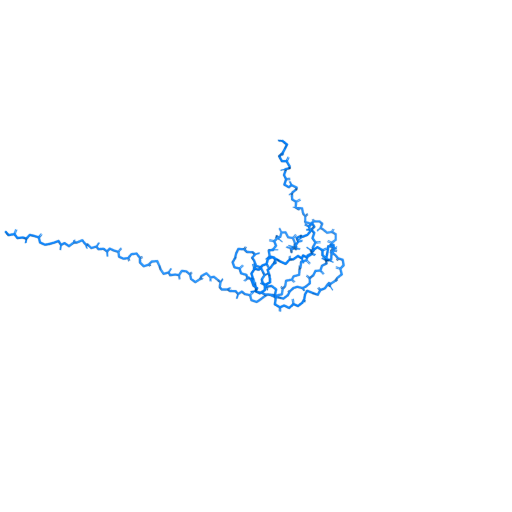 4.446 -10.627 1.00 50.25 100 ASN A C 1
ATOM 741 O O . ASN A 1 100 ? -28.361 3.254 -10.318 1.00 50.25 100 ASN A O 1
ATOM 745 N N . ALA A 1 101 ? -29.472 5.239 -10.412 1.00 49.81 101 ALA A N 1
ATOM 746 C CA . ALA A 1 101 ? -30.843 4.792 -10.217 1.00 49.81 101 ALA A CA 1
ATOM 747 C C . ALA A 1 101 ? -31.469 4.441 -11.572 1.00 49.81 101 ALA A C 1
ATOM 749 O O . ALA A 1 101 ? -31.065 5.071 -12.580 1.00 49.81 101 ALA A O 1
#

Mean predicted aligned error: 13.86 Å

Organism: Blastochloris viridis (NCBI:txid1079)

Secondary structure (DSSP, 8-state):
----------------------EEEEEEEEEETTEEEETTEE-EEE-TTSPBPP-GGGTTEEEEEEEEEETTTEEEE-S--EEEEEPPS-----PPPP---